Protein AF-W6NHI8-F1 (afdb_monomer_lite)

InterPro domains:
  IPR032412 Myosin VI, cargo binding domain [PF16521] (15-119)

Foldseek 3Di:
DDPDDPDDDQLQFDKWKFKDWAADPVLVVVVVPPPDDDPDPPPPDPVPSQTWMKMFIDGRFDTAWIWIGGVPDQIDIDGPPPRPVPDDPGTPVVVCLVVDPPGTDDPVVVVVVCVVSPHDPPPDDDD

Radius of gyration: 19.25 Å; chains: 1; bounding box: 73×41×30 Å

Structure (mmCIF, N/CA/C/O backbone):
data_AF-W6NHI8-F1
#
_entry.id   AF-W6NHI8-F1
#
loop_
_atom_site.group_PDB
_atom_site.id
_atom_site.type_symbol
_atom_site.label_atom_id
_atom_site.label_alt_id
_atom_site.label_comp_id
_atom_site.label_asym_id
_atom_site.label_entity_id
_atom_site.label_seq_id
_atom_site.pdbx_PDB_ins_code
_atom_site.Cartn_x
_atom_site.Cartn_y
_atom_site.Cartn_z
_atom_site.occupancy
_atom_site.B_iso_or_equiv
_atom_site.auth_seq_id
_atom_site.auth_comp_id
_atom_site.auth_asym_id
_atom_site.auth_atom_id
_atom_site.pdbx_PDB_model_num
ATOM 1 N N . ARG A 1 1 ? -39.853 -17.709 4.145 1.00 52.84 1 ARG A N 1
ATOM 2 C CA . ARG A 1 1 ? -38.557 -17.812 4.860 1.00 52.84 1 ARG A CA 1
ATOM 3 C C . ARG A 1 1 ? -37.609 -16.804 4.232 1.00 52.84 1 ARG A C 1
ATOM 5 O O . ARG A 1 1 ? -37.189 -17.019 3.105 1.00 52.84 1 ARG A O 1
ATOM 12 N N . THR A 1 2 ? -37.349 -15.688 4.899 1.00 46.34 2 THR A N 1
ATOM 13 C CA . TH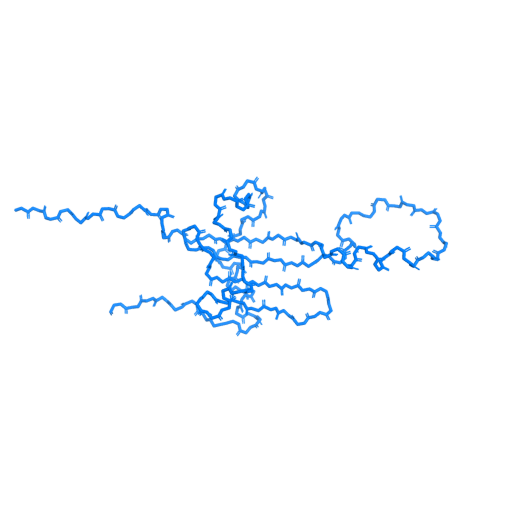R A 1 2 ? -36.357 -14.696 4.468 1.00 46.34 2 THR A CA 1
ATOM 14 C C . THR A 1 2 ? -34.973 -15.273 4.747 1.00 46.34 2 THR A C 1
ATOM 16 O O . THR A 1 2 ? -34.649 -15.566 5.895 1.00 46.34 2 THR A O 1
ATOM 19 N N . VAL A 1 3 ? -34.191 -15.521 3.698 1.00 54.41 3 VAL A N 1
ATOM 20 C CA . VAL A 1 3 ? -32.798 -15.957 3.830 1.00 54.41 3 VAL A CA 1
ATOM 21 C C . VAL A 1 3 ? -31.990 -14.726 4.214 1.00 54.41 3 VAL A C 1
ATOM 23 O O . VAL A 1 3 ? -31.757 -13.847 3.392 1.00 54.41 3 VAL A O 1
ATOM 26 N N . ILE A 1 4 ? -31.628 -14.627 5.489 1.00 59.12 4 ILE A N 1
ATOM 27 C CA . ILE A 1 4 ? -30.695 -13.609 5.962 1.00 59.12 4 ILE A CA 1
ATOM 28 C C . ILE A 1 4 ? -29.310 -14.085 5.524 1.00 59.12 4 ILE A C 1
ATOM 30 O O . ILE A 1 4 ? -28.830 -15.110 6.008 1.00 59.12 4 ILE A O 1
ATOM 34 N N . ALA A 1 5 ? -28.700 -13.386 4.566 1.00 61.75 5 ALA A N 1
ATOM 35 C CA . ALA A 1 5 ? -27.319 -13.647 4.184 1.00 61.75 5 ALA A CA 1
ATOM 36 C C . ALA A 1 5 ? -26.418 -13.512 5.428 1.00 61.75 5 ALA A C 1
ATOM 38 O O . ALA A 1 5 ? -26.651 -12.614 6.244 1.00 61.75 5 ALA A O 1
ATOM 39 N N . PRO A 1 6 ? -25.415 -14.387 5.616 1.00 62.16 6 PRO A N 1
ATOM 40 C CA . PRO A 1 6 ? -24.474 -14.230 6.713 1.00 62.16 6 PRO A CA 1
ATOM 41 C C . PRO A 1 6 ? -23.788 -12.868 6.572 1.00 62.16 6 PRO A C 1
ATOM 43 O O . PRO A 1 6 ? -23.154 -12.581 5.558 1.00 62.16 6 PRO A O 1
ATOM 46 N N . GLN A 1 7 ? -23.958 -12.015 7.581 1.00 67.19 7 GLN A N 1
ATOM 47 C CA . GLN A 1 7 ? -23.326 -10.701 7.632 1.00 67.19 7 GLN A CA 1
ATOM 48 C C . GLN A 1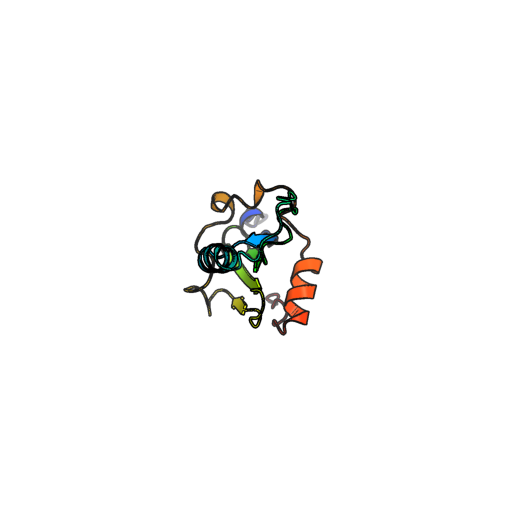 7 ? -21.813 -10.941 7.741 1.00 67.19 7 GLN A C 1
ATOM 50 O O . GLN A 1 7 ? -21.325 -11.357 8.794 1.00 67.19 7 GLN A O 1
ATOM 55 N N . VAL A 1 8 ? -21.061 -10.756 6.656 1.00 68.56 8 VAL A N 1
ATOM 56 C CA . VAL A 1 8 ? -19.597 -10.848 6.708 1.00 68.56 8 VAL A CA 1
ATOM 57 C C . VAL A 1 8 ? -19.102 -9.667 7.533 1.00 68.56 8 VAL A C 1
ATOM 59 O O . VAL A 1 8 ? -19.475 -8.528 7.259 1.00 68.56 8 VAL A O 1
ATOM 62 N N . ASN A 1 9 ? -18.288 -9.931 8.559 1.00 80.38 9 ASN A N 1
ATOM 63 C CA . ASN A 1 9 ? -17.713 -8.871 9.379 1.00 80.38 9 ASN A CA 1
ATOM 64 C C . ASN A 1 9 ? -16.948 -7.893 8.462 1.00 80.38 9 ASN A C 1
ATOM 66 O O . ASN A 1 9 ? -15.953 -8.306 7.859 1.00 80.38 9 ASN A O 1
ATOM 70 N N . PRO A 1 10 ? -17.367 -6.617 8.355 1.00 77.69 10 PRO A N 1
ATOM 71 C CA . PRO A 1 10 ? -16.768 -5.664 7.424 1.00 77.69 10 PRO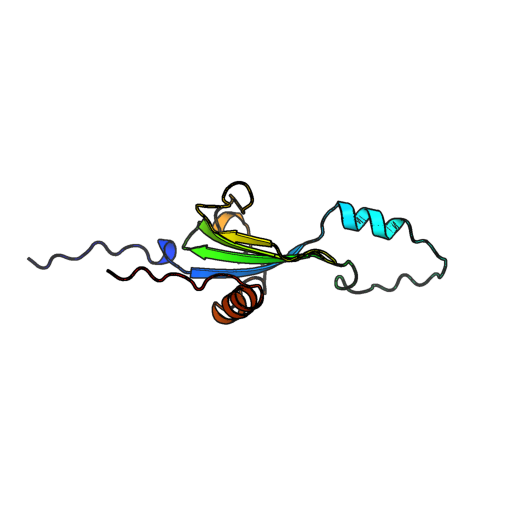 A CA 1
ATOM 72 C C . PRO A 1 10 ? -15.278 -5.436 7.698 1.00 77.69 10 PRO A C 1
ATOM 74 O O . PRO A 1 10 ? -14.535 -5.118 6.773 1.00 77.69 10 PRO A O 1
ATOM 77 N N . ALA A 1 11 ? -14.807 -5.680 8.927 1.00 81.69 11 ALA A N 1
ATOM 78 C CA . ALA A 1 11 ? -13.388 -5.604 9.266 1.00 81.69 11 ALA A CA 1
ATOM 79 C C . ALA A 1 11 ? -12.519 -6.608 8.484 1.00 81.69 11 ALA A C 1
ATOM 81 O O . ALA A 1 11 ? -11.320 -6.382 8.347 1.00 81.69 11 ALA A O 1
ATOM 82 N N . LEU A 1 12 ? -13.101 -7.695 7.963 1.00 84.56 12 LEU A N 1
ATOM 83 C CA . LEU A 1 12 ? -12.384 -8.695 7.164 1.00 84.56 12 LEU A CA 1
ATOM 84 C C . LEU A 1 12 ? -12.080 -8.218 5.739 1.00 84.56 12 LEU A C 1
ATOM 86 O O . LEU A 1 12 ? -11.185 -8.766 5.108 1.00 84.56 12 LEU A O 1
ATOM 90 N N . ILE A 1 13 ? -12.809 -7.213 5.247 1.00 86.56 13 ILE A N 1
ATOM 91 C CA . ILE A 1 13 ? -12.683 -6.678 3.879 1.00 86.56 13 ILE A CA 1
ATOM 92 C C . ILE A 1 13 ? -12.404 -5.169 3.862 1.00 86.56 13 ILE A C 1
ATOM 94 O O . ILE A 1 13 ? -12.526 -4.508 2.828 1.00 86.56 13 ILE A O 1
ATOM 98 N N . MET A 1 14 ? -12.086 -4.589 5.020 1.00 92.69 14 MET A N 1
ATOM 99 C CA . MET A 1 14 ? -11.876 -3.152 5.150 1.00 92.69 14 MET A CA 1
ATOM 100 C C . MET A 1 14 ? -10.557 -2.760 4.486 1.00 92.69 14 MET A C 1
ATOM 102 O O . MET A 1 14 ? -9.504 -3.268 4.867 1.00 92.69 14 MET A O 1
ATOM 106 N N . GLN A 1 15 ? -10.614 -1.850 3.512 1.00 95.56 15 GLN A N 1
ATOM 107 C CA . GLN A 1 15 ? -9.417 -1.331 2.849 1.00 95.56 15 GLN A CA 1
ATOM 108 C C . GLN A 1 15 ? -8.793 -0.237 3.716 1.00 95.56 15 GLN A C 1
ATOM 110 O O . GLN A 1 15 ? -9.473 0.727 4.077 1.00 95.56 15 GLN A O 1
ATOM 115 N N . ARG A 1 16 ? -7.514 -0.380 4.067 1.00 97.44 16 ARG A N 1
ATOM 116 C CA . ARG A 1 16 ? -6.785 0.596 4.892 1.00 97.44 16 ARG A CA 1
ATOM 117 C C . ARG A 1 16 ? -5.417 0.883 4.309 1.00 97.44 16 ARG A C 1
ATOM 119 O O . ARG A 1 16 ? -4.743 -0.023 3.823 1.00 97.44 16 ARG A O 1
ATOM 126 N N . TYR A 1 17 ? -5.001 2.139 4.387 1.00 98.44 17 TYR A N 1
ATOM 127 C CA . TYR A 1 17 ? -3.815 2.633 3.701 1.00 98.44 17 TYR A CA 1
ATOM 128 C C . TYR A 1 17 ? -2.904 3.339 4.692 1.00 98.44 17 TYR A C 1
ATOM 130 O O . TYR A 1 17 ? -3.366 4.124 5.516 1.00 98.44 17 TYR A O 1
ATOM 138 N N . PHE A 1 18 ? -1.606 3.067 4.620 1.00 98.44 18 PHE A N 1
ATOM 139 C CA . PHE A 1 18 ? -0.625 3.604 5.554 1.00 98.44 18 PHE A CA 1
ATOM 140 C C . PHE A 1 18 ? 0.609 4.133 4.833 1.00 98.44 18 PHE A C 1
ATOM 142 O O . PHE A 1 18 ? 0.982 3.626 3.776 1.00 98.44 18 PHE A O 1
ATOM 149 N N . LYS A 1 19 ? 1.265 5.120 5.444 1.00 97.50 19 LYS A N 1
ATOM 150 C CA . LYS A 1 19 ? 2.554 5.681 5.045 1.00 97.50 19 LYS A CA 1
ATOM 151 C C . LYS A 1 19 ? 3.441 5.876 6.268 1.00 97.50 19 LYS A C 1
ATOM 153 O O . LYS A 1 19 ? 3.063 6.581 7.204 1.00 97.50 19 LYS A O 1
ATOM 158 N N . VAL A 1 20 ? 4.651 5.323 6.251 1.00 94.81 20 VAL A N 1
ATOM 159 C CA . VAL A 1 20 ? 5.642 5.555 7.312 1.00 94.81 20 VAL A CA 1
ATOM 160 C C . VAL A 1 20 ? 7.051 5.747 6.747 1.00 94.81 20 VAL A C 1
ATOM 162 O O . VAL A 1 20 ? 7.432 5.056 5.803 1.00 94.81 20 VAL A O 1
ATOM 165 N N . PRO A 1 21 ? 7.854 6.663 7.316 1.00 92.38 21 PRO A N 1
ATOM 166 C CA . PRO A 1 21 ? 9.283 6.692 7.041 1.00 92.38 21 PRO A CA 1
ATOM 167 C C . PRO A 1 21 ? 9.978 5.512 7.735 1.00 92.38 21 PRO A C 1
ATOM 169 O O . PRO A 1 21 ? 9.569 5.107 8.829 1.00 92.38 21 PRO A O 1
ATOM 172 N N . PHE A 1 22 ? 11.051 5.003 7.135 1.00 84.31 22 PHE A N 1
ATO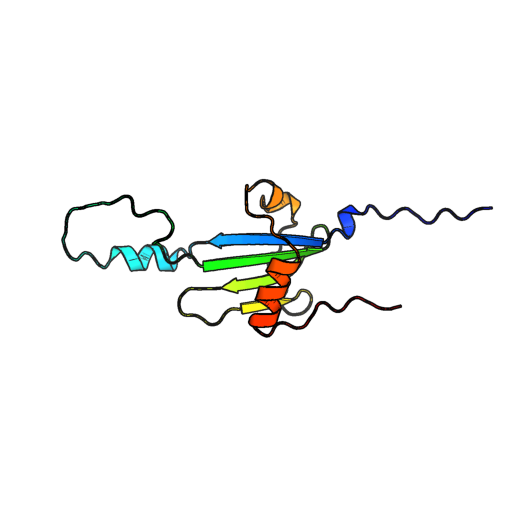M 173 C CA . PHE A 1 22 ? 11.945 4.016 7.739 1.00 84.31 22 PHE A CA 1
ATOM 174 C C . PHE A 1 22 ? 13.408 4.353 7.437 1.00 84.31 22 PHE A C 1
ATOM 176 O O . PHE A 1 22 ? 13.739 4.897 6.385 1.00 84.31 22 PHE A O 1
ATOM 183 N N . SER A 1 23 ? 14.303 3.995 8.350 1.00 75.19 23 SER A N 1
ATOM 184 C CA . SER A 1 23 ? 15.748 4.093 8.140 1.00 75.19 23 SER A CA 1
ATOM 185 C C . SER A 1 23 ? 16.287 2.697 7.854 1.00 75.19 23 SER A C 1
ATOM 187 O O . SER A 1 23 ? 15.995 1.765 8.605 1.00 75.19 23 SER A O 1
ATOM 189 N N . ARG A 1 24 ? 17.084 2.516 6.793 1.00 64.62 24 ARG A N 1
ATOM 190 C CA . ARG A 1 24 ? 17.859 1.276 6.666 1.00 64.62 24 ARG A CA 1
ATOM 191 C C . ARG A 1 24 ? 19.076 1.376 7.587 1.00 64.62 24 ARG A C 1
ATOM 193 O O . ARG A 1 24 ? 19.780 2.384 7.523 1.00 64.62 24 ARG A O 1
ATOM 200 N N . PRO A 1 25 ? 19.391 0.336 8.379 1.00 60.84 25 PRO A N 1
ATOM 201 C CA . PRO A 1 25 ? 20.594 0.327 9.210 1.00 60.84 25 PRO A CA 1
ATOM 202 C C . PRO A 1 25 ? 21.867 0.677 8.425 1.00 60.84 25 PRO A C 1
ATOM 204 O O . PRO A 1 25 ? 22.681 1.459 8.895 1.00 60.84 25 PRO A O 1
ATOM 207 N N . ALA A 1 26 ? 22.000 0.196 7.183 1.00 59.72 26 ALA A N 1
ATOM 208 C CA . ALA A 1 26 ? 23.141 0.498 6.313 1.00 59.72 26 ALA A CA 1
ATOM 209 C C . ALA A 1 26 ? 23.338 2.002 6.019 1.00 59.72 26 ALA A C 1
ATOM 211 O O . ALA A 1 26 ? 24.477 2.452 5.889 1.00 59.72 26 ALA A O 1
ATOM 212 N N . ASP A 1 27 ? 22.256 2.782 5.944 1.00 58.38 27 ASP A N 1
ATOM 213 C CA . ASP A 1 27 ? 22.321 4.224 5.671 1.00 58.38 27 ASP A CA 1
ATOM 214 C C . ASP A 1 27 ? 22.711 5.014 6.932 1.00 58.38 27 ASP A C 1
ATOM 216 O O . ASP A 1 27 ? 23.392 6.036 6.841 1.00 58.38 27 ASP A O 1
ATOM 220 N N . ILE A 1 28 ? 22.376 4.490 8.119 1.00 57.16 28 ILE A N 1
ATOM 221 C CA . ILE A 1 28 ? 22.786 5.058 9.413 1.00 57.16 28 ILE A CA 1
ATOM 222 C C . ILE A 1 28 ? 24.318 5.016 9.559 1.00 57.16 28 ILE A C 1
ATOM 224 O O . ILE A 1 28 ? 24.921 5.995 9.997 1.00 57.16 28 ILE A O 1
ATOM 228 N N . TYR A 1 29 ? 24.972 3.930 9.132 1.00 55.03 29 TYR A N 1
ATOM 229 C CA . TYR A 1 29 ? 26.432 3.788 9.249 1.00 55.03 29 TYR A CA 1
ATOM 230 C C . TYR A 1 29 ? 27.225 4.633 8.242 1.00 55.03 29 TYR A C 1
ATOM 232 O O . TYR A 1 29 ? 28.335 5.069 8.542 1.00 55.03 29 TYR A O 1
ATOM 240 N N . LYS A 1 30 ? 26.673 4.900 7.051 1.00 54.03 30 LYS A N 1
ATOM 241 C CA . LYS A 1 30 ? 27.364 5.669 5.999 1.00 54.03 30 LYS A CA 1
ATOM 242 C C . LYS A 1 30 ? 27.515 7.150 6.351 1.00 54.03 30 LYS A C 1
ATOM 244 O O . LYS A 1 30 ? 28.503 7.771 5.969 1.00 54.03 30 LYS A O 1
ATOM 249 N N . ASN A 1 31 ? 26.566 7.697 7.111 1.00 48.81 31 ASN A N 1
ATOM 250 C CA . ASN A 1 31 ? 26.554 9.110 7.486 1.00 48.81 31 ASN A CA 1
ATOM 251 C C . ASN A 1 31 ? 27.561 9.449 8.605 1.00 48.81 31 ASN A C 1
ATOM 253 O O . ASN A 1 31 ? 27.909 10.610 8.783 1.00 48.81 31 ASN A O 1
ATOM 257 N N . HIS A 1 32 ? 28.074 8.449 9.334 1.00 53.06 32 HIS A N 1
ATOM 258 C CA . HIS A 1 32 ? 29.031 8.667 10.427 1.00 53.06 32 HIS A CA 1
ATOM 259 C C . HIS A 1 32 ? 30.471 8.934 9.947 1.00 53.06 32 HIS A C 1
ATOM 261 O O . HIS A 1 32 ? 31.300 9.399 10.722 1.00 53.06 32 HIS A O 1
ATOM 267 N N . ASN A 1 33 ? 30.779 8.660 8.673 1.00 46.97 33 ASN A N 1
ATOM 268 C CA . ASN A 1 33 ? 32.142 8.744 8.134 1.00 46.97 33 ASN A CA 1
ATOM 269 C C . ASN A 1 33 ? 32.462 10.067 7.408 1.00 46.97 33 ASN A C 1
ATOM 271 O O . ASN A 1 33 ? 33.597 10.268 6.987 1.00 46.97 33 ASN A O 1
ATOM 275 N N . ASN A 1 34 ? 31.499 10.987 7.280 1.00 46.56 34 ASN A N 1
ATOM 276 C CA . ASN A 1 34 ? 31.729 12.345 6.769 1.00 46.56 34 ASN A CA 1
ATOM 277 C C . ASN A 1 34 ? 31.954 13.327 7.934 1.00 46.56 34 ASN A C 1
ATOM 279 O O . ASN A 1 34 ? 31.218 14.294 8.113 1.00 46.56 34 ASN A O 1
ATOM 283 N N . ASN A 1 35 ? 32.992 13.079 8.736 1.00 44.62 35 ASN A N 1
ATOM 284 C CA . ASN A 1 35 ? 33.526 14.073 9.665 1.00 44.62 35 ASN A CA 1
ATOM 285 C C . ASN A 1 35 ? 34.401 15.062 8.883 1.00 44.62 35 ASN A C 1
ATOM 287 O O . ASN A 1 35 ? 35.617 14.904 8.808 1.00 44.62 35 ASN A O 1
ATOM 291 N N . ASN A 1 36 ? 33.782 16.093 8.307 1.00 45.00 36 ASN A N 1
ATOM 292 C CA . ASN A 1 36 ? 34.483 17.347 8.057 1.00 45.00 36 ASN A CA 1
ATOM 293 C C . ASN A 1 36 ? 34.008 18.369 9.087 1.00 45.00 36 ASN A C 1
ATOM 295 O O . ASN A 1 36 ? 32.833 18.722 9.155 1.00 45.00 36 ASN A O 1
ATOM 299 N N . ASN A 1 37 ? 34.968 18.761 9.920 1.00 54.56 37 ASN A N 1
ATOM 300 C CA . ASN A 1 37 ? 34.866 19.660 11.056 1.00 54.56 37 ASN A CA 1
ATOM 301 C C . ASN A 1 37 ? 33.956 20.862 10.789 1.00 54.56 37 ASN A C 1
ATOM 303 O O . ASN A 1 37 ? 34.285 21.708 9.964 1.00 54.56 37 ASN A O 1
ATOM 307 N N . ASN A 1 38 ? 32.869 20.965 11.552 1.00 49.66 38 ASN A N 1
ATOM 308 C CA . ASN A 1 38 ? 32.443 22.210 12.182 1.00 49.66 38 ASN A CA 1
ATOM 309 C C . ASN A 1 38 ? 31.474 21.878 13.318 1.00 49.66 38 ASN A C 1
ATOM 311 O O . ASN A 1 38 ? 30.409 21.298 13.117 1.00 49.66 38 ASN A O 1
ATOM 315 N N . ASN A 1 39 ? 31.892 22.236 14.531 1.00 53.84 39 ASN A N 1
ATOM 316 C CA . ASN A 1 39 ? 31.155 22.046 15.770 1.00 53.84 39 ASN A CA 1
ATOM 317 C C . ASN A 1 39 ? 29.907 22.929 15.774 1.00 53.84 39 ASN A C 1
ATOM 319 O O . ASN A 1 39 ? 29.925 24.051 16.267 1.00 53.84 39 ASN A O 1
ATOM 323 N N . ASN A 1 40 ? 28.821 22.408 15.223 1.00 45.94 40 ASN A N 1
ATOM 324 C CA . ASN A 1 40 ? 27.480 22.792 15.613 1.00 45.94 40 ASN A CA 1
ATOM 325 C C . ASN A 1 40 ? 26.601 21.563 15.400 1.00 45.94 40 ASN A C 1
ATOM 327 O O . ASN A 1 40 ? 26.089 21.323 14.308 1.00 45.94 40 ASN A O 1
ATOM 331 N N . CYS A 1 41 ? 26.465 20.754 16.453 1.00 46.41 41 CYS A N 1
ATOM 332 C CA . CYS A 1 41 ? 25.436 19.724 16.529 1.00 46.41 41 CYS A CA 1
ATOM 333 C C . CYS A 1 41 ? 24.086 20.443 16.630 1.00 46.41 41 CYS A C 1
ATOM 335 O O . CYS A 1 41 ? 23.488 20.565 17.699 1.00 46.41 41 CYS A O 1
ATOM 337 N N . LEU A 1 42 ? 23.633 20.996 15.503 1.00 40.09 42 LEU A N 1
ATOM 338 C CA . LEU A 1 42 ? 22.226 21.260 15.324 1.00 40.09 42 LEU A CA 1
ATOM 339 C C . LEU A 1 42 ? 21.563 19.888 15.392 1.00 40.09 42 LEU A C 1
ATOM 341 O O . LEU A 1 42 ? 21.843 19.002 14.587 1.00 40.09 42 LEU A O 1
ATOM 345 N N . ILE A 1 43 ? 20.677 19.744 16.367 1.00 47.84 43 ILE A N 1
ATOM 346 C CA . ILE A 1 43 ? 19.355 19.132 16.231 1.00 47.84 43 ILE A CA 1
ATOM 347 C C . ILE A 1 43 ? 18.774 19.404 14.831 1.00 47.84 43 ILE A C 1
ATOM 349 O O . ILE A 1 43 ? 17.857 20.201 14.651 1.00 47.84 43 ILE A O 1
ATOM 353 N N . THR A 1 44 ? 19.337 18.777 13.800 1.00 42.84 44 THR A N 1
ATOM 354 C CA . THR A 1 44 ? 18.705 18.718 12.495 1.00 42.84 44 THR A CA 1
ATOM 355 C C . THR A 1 44 ? 17.651 17.646 12.652 1.00 42.84 44 THR A C 1
ATOM 357 O O . THR A 1 44 ? 17.943 16.462 12.798 1.00 42.84 44 THR A O 1
ATOM 360 N N . ASP A 1 45 ? 16.430 18.137 12.820 1.00 42.59 45 ASP A N 1
ATOM 361 C CA . ASP A 1 45 ? 15.162 17.467 12.604 1.00 42.59 45 ASP A CA 1
ATOM 362 C C . ASP A 1 45 ? 15.330 16.131 11.859 1.00 42.59 45 ASP A C 1
ATOM 364 O O . ASP A 1 45 ? 15.979 16.099 10.814 1.00 42.59 45 ASP A O 1
ATOM 368 N N . SER A 1 46 ? 14.720 15.049 12.356 1.00 48.03 46 SER A N 1
ATOM 369 C CA . SER A 1 46 ? 14.732 13.660 11.836 1.00 48.03 46 SER A CA 1
ATOM 370 C C . SER A 1 46 ? 14.448 13.489 10.320 1.00 48.03 46 SER A C 1
ATOM 372 O O . SER A 1 46 ? 14.367 12.367 9.817 1.00 48.03 46 SER A O 1
ATOM 374 N N . ARG A 1 47 ? 14.266 14.593 9.599 1.00 46.22 47 ARG A N 1
ATOM 375 C CA . ARG A 1 47 ? 14.103 14.783 8.162 1.00 46.22 47 ARG A CA 1
ATOM 376 C C . ARG A 1 47 ? 15.420 14.743 7.363 1.00 46.22 47 ARG A C 1
ATOM 378 O O . ARG A 1 47 ? 15.341 14.621 6.146 1.00 46.22 47 ARG A O 1
ATOM 385 N N . THR A 1 48 ? 16.601 14.861 7.986 1.00 44.47 48 THR A N 1
ATOM 386 C CA . THR A 1 48 ? 17.902 14.927 7.267 1.00 44.47 48 THR A CA 1
ATOM 387 C C . THR A 1 48 ? 18.653 13.598 7.160 1.00 44.47 48 THR A C 1
ATOM 389 O O . THR A 1 48 ? 19.508 13.454 6.286 1.00 44.47 48 THR A O 1
ATOM 392 N N . VAL A 1 49 ? 18.309 12.587 7.967 1.00 53.44 49 VAL A N 1
ATOM 393 C CA . VAL A 1 49 ? 18.624 11.197 7.609 1.00 53.44 49 VAL A CA 1
ATOM 394 C C . VAL A 1 49 ? 17.704 10.872 6.441 1.00 53.44 49 VAL A C 1
ATOM 396 O O . VAL A 1 49 ? 16.487 10.959 6.595 1.00 53.44 49 VAL A O 1
ATOM 399 N N . GLN A 1 50 ? 18.266 10.588 5.263 1.00 59.19 50 GLN A N 1
ATOM 400 C CA . GLN A 1 50 ? 17.509 10.212 4.069 1.00 59.19 50 GLN A CA 1
ATOM 401 C C . GLN A 1 50 ? 16.745 8.910 4.353 1.00 59.19 50 GLN A C 1
ATOM 403 O O . GLN A 1 50 ? 17.211 7.808 4.082 1.00 59.19 50 GLN A O 1
ATOM 408 N N . ASN A 1 51 ? 15.585 9.039 4.983 1.00 73.62 51 ASN A N 1
ATOM 409 C CA . ASN A 1 51 ? 14.745 7.923 5.358 1.00 73.62 51 ASN A CA 1
ATOM 410 C C . ASN A 1 51 ? 13.994 7.469 4.110 1.00 73.62 51 ASN A C 1
ATOM 412 O O . ASN A 1 51 ? 13.450 8.287 3.363 1.00 73.62 51 ASN A O 1
ATOM 416 N N . GLY A 1 52 ? 13.969 6.159 3.886 1.00 88.69 52 GLY A N 1
ATOM 417 C CA . GLY A 1 52 ? 13.059 5.575 2.919 1.00 88.69 52 GLY A CA 1
ATOM 418 C C . GLY A 1 52 ? 11.611 5.806 3.343 1.00 88.69 52 GLY A C 1
ATOM 419 O O . GLY A 1 52 ? 11.317 6.094 4.507 1.00 88.69 52 GLY A O 1
ATOM 420 N N . LEU A 1 53 ? 10.699 5.692 2.388 1.00 94.12 53 LEU A N 1
ATOM 421 C CA . LEU A 1 53 ? 9.275 5.881 2.607 1.00 94.12 53 LEU A CA 1
ATOM 422 C C . LEU A 1 53 ? 8.534 4.620 2.189 1.00 94.12 53 LEU A C 1
ATOM 424 O O . LEU A 1 53 ? 8.733 4.107 1.090 1.00 94.12 53 LEU A O 1
ATOM 428 N N . TRP A 1 54 ? 7.712 4.107 3.093 1.00 96.31 54 TRP A N 1
ATOM 429 C CA . TRP A 1 54 ? 6.974 2.869 2.907 1.00 96.31 54 TRP A CA 1
ATOM 430 C C . TRP A 1 54 ? 5.484 3.161 2.887 1.00 96.31 54 TRP A C 1
ATOM 432 O O . TRP A 1 54 ? 4.981 3.837 3.790 1.00 96.31 54 TRP A O 1
ATOM 442 N N . TYR A 1 55 ? 4.796 2.656 1.868 1.00 98.19 55 TYR A N 1
ATOM 443 C CA . TYR A 1 55 ? 3.344 2.709 1.761 1.00 98.19 55 TYR A CA 1
ATOM 444 C C . TYR A 1 55 ? 2.795 1.295 1.775 1.00 98.19 55 TYR A C 1
ATOM 446 O O . TYR A 1 55 ? 3.345 0.415 1.115 1.00 98.19 55 TYR A O 1
ATOM 454 N N . ALA A 1 56 ? 1.674 1.097 2.457 1.00 98.19 56 ALA A N 1
ATOM 455 C CA . ALA A 1 56 ? 1.007 -0.193 2.501 1.00 98.19 56 ALA A CA 1
ATOM 456 C C . ALA A 1 56 ? -0.498 -0.051 2.371 1.00 98.19 56 ALA A C 1
ATOM 458 O O . ALA A 1 56 ? -1.113 0.821 2.981 1.00 98.19 56 ALA A O 1
ATOM 459 N N . HIS A 1 57 ? -1.069 -0.955 1.594 1.00 97.94 57 HIS A N 1
ATOM 460 C CA . HIS A 1 57 ? -2.495 -1.137 1.423 1.00 97.94 57 HIS A CA 1
ATOM 461 C C . HIS A 1 57 ? -2.876 -2.506 1.984 1.00 97.94 57 HIS A C 1
ATOM 463 O O . HIS A 1 57 ? -2.407 -3.529 1.482 1.00 97.94 57 HIS A O 1
ATOM 469 N N . PHE A 1 58 ? -3.731 -2.512 3.002 1.00 97.69 58 PHE A N 1
ATOM 470 C CA . PHE A 1 58 ? -4.279 -3.707 3.630 1.00 97.69 58 PHE A CA 1
ATOM 471 C C . PHE A 1 58 ? -5.725 -3.933 3.195 1.00 97.69 58 PHE A C 1
ATOM 473 O O . PHE A 1 58 ? -6.522 -2.995 3.182 1.00 97.69 58 PHE A O 1
ATOM 480 N N . ASN A 1 59 ? -6.055 -5.192 2.918 1.00 95.38 59 ASN A N 1
ATOM 481 C CA . ASN A 1 59 ? -7.417 -5.687 2.768 1.00 95.38 59 ASN A CA 1
ATOM 482 C C . ASN A 1 59 ? -7.750 -6.534 4.005 1.00 95.38 59 ASN A C 1
ATOM 484 O O . ASN A 1 59 ? -7.267 -7.659 4.163 1.00 95.38 59 ASN A O 1
ATOM 488 N N . GLY A 1 60 ? -8.510 -5.957 4.935 1.00 95.25 60 GLY A N 1
ATOM 489 C CA . GLY A 1 60 ? -8.700 -6.535 6.260 1.00 95.25 60 GLY A CA 1
ATOM 490 C C . GLY A 1 60 ? -7.387 -6.560 7.045 1.00 95.25 60 GLY A C 1
ATOM 491 O O . GLY A 1 60 ? -6.813 -5.511 7.337 1.00 95.25 60 GLY A O 1
ATOM 492 N N . GLN A 1 61 ? -6.918 -7.756 7.409 1.00 95.94 61 GLN A N 1
ATOM 493 C CA . GLN A 1 61 ? -5.674 -7.928 8.171 1.00 95.94 61 GLN A CA 1
ATOM 494 C C . GLN A 1 61 ? -4.431 -8.088 7.297 1.00 95.94 61 GLN A C 1
ATOM 496 O O . GLN A 1 61 ? -3.327 -7.948 7.810 1.00 95.94 61 GLN A O 1
ATOM 501 N N . TRP A 1 62 ? -4.581 -8.358 6.002 1.00 95.81 62 TRP A N 1
ATOM 502 C CA . TRP A 1 62 ? -3.465 -8.782 5.158 1.00 95.81 62 TRP A CA 1
ATOM 503 C C . TRP A 1 62 ? -3.070 -7.707 4.162 1.00 95.81 62 TRP A C 1
ATOM 505 O O . TRP A 1 62 ? -3.918 -6.979 3.638 1.00 95.81 62 TRP A O 1
ATOM 515 N N . ILE A 1 63 ? -1.768 -7.598 3.912 1.00 96.75 63 ILE A N 1
ATOM 516 C CA . ILE A 1 63 ? -1.251 -6.655 2.933 1.00 96.75 63 ILE A CA 1
ATOM 517 C C . ILE A 1 63 ? -1.624 -7.119 1.523 1.00 96.75 63 ILE A C 1
ATOM 519 O O . ILE A 1 63 ? -1.551 -8.298 1.194 1.00 96.75 63 ILE A O 1
ATOM 523 N N . GLN A 1 64 ? -2.041 -6.178 0.686 1.00 96.88 64 GLN A N 1
ATOM 524 C CA . GLN A 1 64 ? -2.452 -6.434 -0.690 1.00 96.88 64 GLN A CA 1
ATOM 525 C C . GLN A 1 64 ? -1.514 -5.753 -1.689 1.00 96.88 64 GLN A C 1
ATOM 527 O O . GLN A 1 64 ? -1.252 -6.304 -2.760 1.00 96.88 64 GLN A O 1
ATOM 532 N N . ARG A 1 65 ? -1.027 -4.547 -1.360 1.00 97.75 65 ARG A N 1
ATOM 533 C CA . ARG A 1 65 ? -0.053 -3.787 -2.162 1.00 97.75 65 ARG A CA 1
ATOM 534 C C . ARG A 1 65 ? 0.906 -3.026 -1.252 1.00 97.75 65 ARG A C 1
ATOM 536 O O . ARG A 1 65 ? 0.504 -2.560 -0.185 1.00 97.75 65 ARG A O 1
ATOM 543 N N . GLN A 1 66 ? 2.145 -2.865 -1.697 1.00 97.62 66 GLN A N 1
ATOM 544 C CA . GLN A 1 66 ? 3.202 -2.168 -0.966 1.00 97.62 66 GLN A CA 1
ATOM 545 C C . GLN A 1 66 ? 4.063 -1.340 -1.920 1.00 97.62 66 GLN A C 1
ATOM 547 O O . GLN A 1 66 ? 4.324 -1.758 -3.048 1.00 97.62 66 GLN A O 1
ATOM 552 N N . ILE A 1 67 ? 4.512 -0.174 -1.454 1.00 98.00 67 ILE A N 1
ATOM 553 C CA . ILE A 1 67 ? 5.491 0.667 -2.148 1.00 98.00 67 ILE A CA 1
ATOM 554 C C . ILE A 1 67 ? 6.674 0.885 -1.215 1.00 98.00 67 ILE A C 1
ATOM 556 O O . ILE A 1 67 ? 6.498 1.389 -0.104 1.00 98.00 67 ILE A O 1
ATOM 560 N N . GLU A 1 68 ? 7.878 0.572 -1.683 1.00 95.69 68 GLU A N 1
ATOM 561 C CA . GLU A 1 68 ? 9.117 0.948 -1.008 1.00 95.69 68 GLU A CA 1
ATOM 562 C C . GLU A 1 68 ? 9.859 1.996 -1.824 1.00 95.69 68 GLU A C 1
ATOM 564 O O . GLU A 1 68 ? 10.303 1.746 -2.944 1.00 95.69 68 GLU A O 1
ATOM 569 N N . MET A 1 69 ? 10.029 3.180 -1.252 1.00 93.62 69 MET A N 1
ATOM 570 C CA . MET A 1 69 ? 10.890 4.208 -1.812 1.00 93.62 69 MET A CA 1
ATOM 571 C C . MET A 1 69 ? 12.156 4.302 -0.982 1.00 93.62 69 MET A C 1
ATOM 573 O O . MET A 1 69 ? 12.109 4.541 0.224 1.00 93.62 69 MET A O 1
ATOM 577 N N . HIS A 1 70 ? 13.297 4.144 -1.643 1.00 89.12 70 HIS A N 1
ATOM 578 C CA . HIS A 1 70 ? 14.595 4.390 -1.037 1.00 89.12 70 HIS A CA 1
ATOM 579 C C . HIS A 1 70 ? 15.237 5.618 -1.674 1.00 89.12 70 HIS A C 1
ATOM 581 O O . HIS A 1 70 ? 15.077 5.835 -2.877 1.00 89.12 70 HIS A O 1
ATOM 587 N N . PRO A 1 71 ? 16.023 6.382 -0.905 1.00 84.75 71 PRO A N 1
AT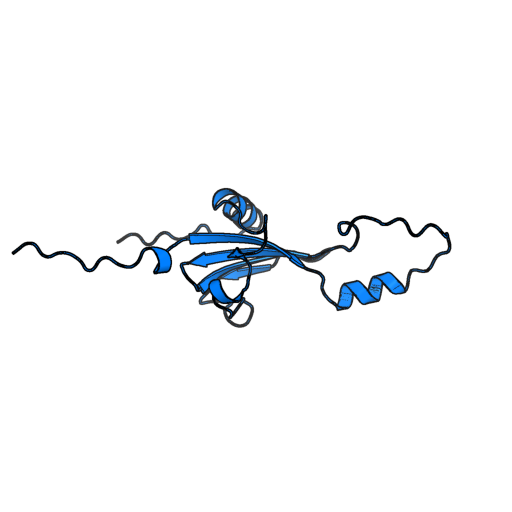OM 588 C CA . PRO A 1 71 ? 16.860 7.422 -1.476 1.00 84.75 71 PRO A CA 1
ATOM 589 C C . PRO A 1 71 ? 17.758 6.829 -2.561 1.00 84.75 71 PRO A C 1
ATOM 591 O O . PRO A 1 71 ? 18.416 5.808 -2.349 1.00 84.75 71 PRO A O 1
ATOM 594 N N . ASN A 1 72 ? 17.795 7.481 -3.722 1.00 81.19 72 ASN A N 1
ATOM 595 C CA . ASN A 1 72 ? 18.676 7.125 -4.837 1.00 81.19 72 ASN A CA 1
ATOM 596 C C . ASN A 1 72 ? 18.447 5.718 -5.426 1.00 81.19 72 ASN A C 1
ATOM 598 O O . ASN A 1 72 ? 19.339 5.183 -6.085 1.00 81.19 72 ASN A O 1
ATOM 602 N N . LYS A 1 73 ? 17.278 5.104 -5.204 1.00 88.31 73 LYS A N 1
ATOM 603 C CA . LYS A 1 73 ? 16.886 3.863 -5.887 1.00 88.31 73 LYS A CA 1
ATOM 604 C C . LYS A 1 73 ? 15.537 4.025 -6.560 1.00 88.31 73 LYS A C 1
ATOM 606 O O . LYS A 1 73 ? 14.715 4.837 -6.142 1.00 88.31 73 LYS A O 1
ATOM 611 N N . THR A 1 74 ? 15.304 3.198 -7.569 1.00 91.62 74 THR A N 1
ATOM 612 C CA . THR A 1 74 ? 13.983 3.063 -8.173 1.00 91.62 74 THR A CA 1
ATOM 613 C C . THR A 1 74 ? 12.987 2.569 -7.119 1.00 91.62 74 THR A C 1
ATOM 615 O O . THR A 1 74 ? 13.314 1.628 -6.387 1.00 91.62 74 THR A O 1
ATOM 618 N N . PRO A 1 75 ? 11.796 3.183 -7.021 1.00 95.31 75 PRO A N 1
ATOM 619 C CA . PRO A 1 75 ? 10.721 2.687 -6.175 1.00 95.31 75 PRO A CA 1
ATOM 620 C C . PRO A 1 75 ? 10.357 1.240 -6.506 1.00 95.31 75 PRO A C 1
ATOM 622 O O . PRO A 1 75 ? 10.338 0.847 -7.673 1.00 95.31 75 PRO A O 1
ATOM 625 N N . VAL A 1 76 ? 10.055 0.459 -5.476 1.00 96.56 76 VAL A N 1
ATOM 626 C CA . VAL A 1 76 ? 9.653 -0.942 -5.606 1.00 96.56 76 VAL A CA 1
ATOM 627 C C . VAL A 1 76 ? 8.159 -1.037 -5.343 1.00 96.56 76 VAL A C 1
ATOM 629 O O . VAL A 1 76 ? 7.689 -0.602 -4.294 1.00 96.56 76 VAL A O 1
ATOM 632 N N . LEU A 1 77 ? 7.418 -1.582 -6.303 1.00 97.69 77 LEU A N 1
ATOM 633 C CA . LEU A 1 77 ? 5.983 -1.827 -6.200 1.00 97.69 77 LEU A CA 1
ATOM 634 C C . LEU A 1 77 ? 5.774 -3.332 -6.079 1.00 97.69 77 LEU A C 1
ATOM 636 O O . LEU A 1 77 ? 6.246 -4.082 -6.931 1.00 97.69 77 LEU A O 1
ATOM 640 N N . LEU A 1 78 ? 5.077 -3.751 -5.028 1.00 97.12 78 LEU A N 1
ATOM 641 C CA . LEU A 1 78 ? 4.864 -5.157 -4.696 1.00 97.12 78 LEU A CA 1
ATOM 642 C C . LEU A 1 78 ? 3.367 -5.431 -4.556 1.00 97.12 78 LEU A C 1
ATOM 644 O O . LEU A 1 78 ? 2.633 -4.616 -3.977 1.00 97.12 78 LEU A O 1
ATOM 648 N N . VAL A 1 79 ? 2.913 -6.565 -5.084 1.00 96.69 79 VAL A N 1
ATOM 649 C CA . VAL A 1 79 ? 1.514 -7.006 -5.024 1.00 96.69 79 VAL A CA 1
ATOM 650 C C . VAL A 1 79 ? 1.405 -8.417 -4.454 1.00 96.69 79 VAL A C 1
ATOM 652 O O . VAL A 1 79 ? 2.182 -9.309 -4.803 1.00 96.69 79 VAL A O 1
ATOM 655 N N . ALA A 1 80 ? 0.403 -8.628 -3.600 1.00 95.00 80 ALA A N 1
ATOM 656 C CA . ALA A 1 80 ? 0.168 -9.940 -3.008 1.00 95.00 80 ALA A CA 1
ATOM 657 C C . ALA A 1 80 ? -0.172 -10.989 -4.082 1.00 95.00 80 ALA A C 1
ATOM 659 O O . ALA A 1 80 ? -0.757 -10.671 -5.125 1.00 95.00 80 ALA A O 1
ATOM 660 N N . GLY A 1 81 ? 0.219 -12.236 -3.834 1.00 93.31 81 GLY A N 1
ATOM 661 C CA . GLY A 1 81 ? 0.145 -13.366 -4.762 1.00 93.31 81 GLY A CA 1
ATOM 662 C C . GLY A 1 81 ? 1.317 -13.453 -5.745 1.00 93.31 81 GLY A C 1
ATOM 663 O O . GLY A 1 81 ? 1.625 -14.540 -6.229 1.00 93.31 81 GLY A O 1
ATOM 664 N N . ARG A 1 82 ? 1.987 -12.332 -6.051 1.00 95.31 82 ARG A N 1
ATOM 665 C CA . ARG A 1 82 ? 3.172 -12.300 -6.926 1.00 95.31 82 ARG A CA 1
ATOM 666 C C . ARG A 1 82 ? 4.457 -12.101 -6.132 1.00 95.31 82 ARG A C 1
ATOM 668 O O . ARG A 1 82 ? 5.451 -12.767 -6.406 1.00 95.31 82 ARG A O 1
ATOM 675 N N . ASP A 1 83 ? 4.431 -11.176 -5.179 1.00 96.69 83 ASP A N 1
ATOM 676 C CA . ASP A 1 83 ? 5.625 -10.682 -4.498 1.00 96.69 83 ASP A CA 1
ATOM 677 C C . ASP A 1 83 ? 5.642 -11.031 -2.998 1.00 96.69 83 ASP A C 1
ATOM 679 O O . ASP A 1 83 ? 6.397 -10.423 -2.245 1.00 96.69 83 ASP A O 1
ATOM 683 N N . ASP A 1 84 ? 4.844 -12.015 -2.563 1.00 93.31 84 ASP A N 1
ATOM 684 C CA . ASP A 1 84 ? 4.586 -12.328 -1.144 1.00 93.31 84 ASP A CA 1
ATOM 685 C C . ASP A 1 84 ? 5.865 -12.479 -0.304 1.00 93.31 84 ASP A C 1
ATOM 687 O O . ASP A 1 84 ? 5.954 -11.907 0.777 1.00 93.31 84 ASP A O 1
ATOM 691 N N . LEU A 1 85 ? 6.893 -13.154 -0.837 1.00 94.62 85 LEU A N 1
ATOM 692 C CA . LEU A 1 85 ? 8.190 -13.355 -0.164 1.00 94.62 85 LEU A CA 1
ATOM 693 C C . LEU A 1 85 ? 8.973 -12.054 0.107 1.00 94.62 85 LEU A C 1
ATOM 695 O O . LEU A 1 85 ? 9.972 -12.072 0.822 1.00 94.62 85 LEU A O 1
ATOM 699 N N . HIS A 1 86 ? 8.566 -10.939 -0.497 1.00 93.06 86 HIS A N 1
ATOM 700 C CA . HIS A 1 86 ? 9.202 -9.628 -0.361 1.00 93.06 86 HIS A CA 1
ATOM 701 C C . HIS A 1 86 ? 8.293 -8.600 0.334 1.00 93.06 86 HIS A C 1
ATOM 703 O O . HIS A 1 86 ? 8.677 -7.436 0.462 1.00 93.06 86 HIS A O 1
ATOM 709 N N . MET A 1 87 ? 7.088 -8.992 0.754 1.00 94.38 87 MET A N 1
ATOM 710 C CA . MET A 1 87 ? 6.096 -8.107 1.367 1.00 94.38 87 MET A CA 1
ATOM 711 C C . MET A 1 87 ? 6.019 -8.296 2.886 1.00 94.38 87 MET A C 1
ATOM 713 O O . MET A 1 87 ? 6.618 -9.197 3.466 1.00 94.38 87 MET A O 1
ATOM 717 N N . CYS A 1 88 ? 5.284 -7.411 3.561 1.00 91.56 88 CYS A N 1
ATOM 718 C CA . CYS A 1 88 ? 5.019 -7.554 4.989 1.00 91.56 88 CYS A CA 1
ATOM 719 C C . CYS A 1 88 ? 4.152 -8.793 5.287 1.00 91.56 88 CYS A C 1
ATOM 721 O O . CYS A 1 88 ? 3.002 -8.864 4.867 1.00 91.56 88 CYS A O 1
ATOM 723 N N . GLU A 1 89 ? 4.680 -9.727 6.078 1.00 93.50 89 GLU A N 1
ATOM 724 C CA . GLU A 1 89 ? 3.975 -10.958 6.483 1.00 93.50 89 GLU A CA 1
ATOM 725 C C . GLU A 1 89 ? 3.133 -10.791 7.764 1.00 93.50 89 GLU A C 1
ATOM 727 O O . GLU A 1 89 ? 2.429 -11.707 8.189 1.00 93.50 89 GLU A O 1
ATOM 732 N N . ILE A 1 90 ? 3.211 -9.626 8.412 1.00 94.31 90 ILE A N 1
ATOM 733 C CA . ILE A 1 90 ? 2.589 -9.374 9.715 1.00 94.31 90 ILE A CA 1
ATOM 734 C C . ILE A 1 90 ? 1.165 -8.832 9.510 1.00 94.31 90 ILE A C 1
ATOM 736 O O . ILE A 1 90 ? 0.992 -7.858 8.769 1.00 94.31 90 ILE A O 1
ATOM 740 N N . PRO A 1 91 ? 0.142 -9.390 10.187 1.00 95.50 91 PRO A N 1
ATOM 741 C CA . PRO A 1 91 ? -1.220 -8.883 10.088 1.00 95.50 91 PRO A CA 1
ATOM 742 C C . PRO A 1 91 ? -1.343 -7.473 10.679 1.00 95.50 91 PRO A C 1
ATOM 744 O O . PRO A 1 91 ? -0.621 -7.095 11.607 1.00 95.50 91 PRO A O 1
ATOM 747 N N . LEU A 1 92 ? -2.268 -6.677 10.139 1.00 96.25 92 LEU A N 1
ATOM 748 C CA . LEU A 1 92 ? -2.383 -5.246 10.426 1.00 96.25 92 LEU A CA 1
ATOM 749 C C . LEU A 1 92 ? -2.460 -4.923 11.927 1.00 96.25 92 LEU A C 1
ATOM 751 O O . LEU A 1 92 ? -1.826 -3.968 12.386 1.00 96.25 92 LEU A O 1
ATOM 755 N N . ASP A 1 93 ? -3.218 -5.698 12.696 1.00 94.88 93 ASP A N 1
ATOM 756 C CA . ASP A 1 93 ? -3.365 -5.536 14.144 1.00 94.88 93 ASP A CA 1
ATOM 757 C C . ASP A 1 93 ? -2.053 -5.713 14.933 1.00 94.88 93 ASP A C 1
ATOM 759 O O . ASP A 1 93 ? -1.879 -5.076 15.978 1.00 94.88 93 ASP A O 1
ATOM 763 N N . GLN A 1 94 ? -1.107 -6.489 14.400 1.00 95.81 94 GLN A N 1
ATOM 764 C CA . GLN A 1 94 ? 0.215 -6.742 14.981 1.00 95.81 94 GLN A CA 1
ATOM 765 C C . GLN A 1 94 ? 1.304 -5.788 14.471 1.00 95.81 94 GLN A C 1
ATOM 767 O O . GLN A 1 94 ? 2.323 -5.617 15.137 1.00 95.81 94 GLN A O 1
ATOM 772 N N . THR A 1 95 ? 1.097 -5.103 13.341 1.00 94.50 95 THR A N 1
ATOM 773 C CA . THR A 1 95 ? 2.087 -4.141 12.800 1.00 94.50 95 THR A CA 1
ATOM 774 C C . THR A 1 95 ? 2.288 -2.892 13.670 1.00 94.50 95 THR A C 1
ATOM 776 O O . THR A 1 95 ? 3.279 -2.176 13.525 1.00 94.50 95 THR A O 1
ATOM 779 N N . GLY A 1 96 ? 1.310 -2.557 14.519 1.00 94.94 96 GLY A N 1
ATOM 780 C CA . GLY A 1 96 ? 1.276 -1.298 15.270 1.00 94.94 96 GLY A CA 1
ATOM 781 C C . GLY A 1 96 ? 0.952 -0.050 14.430 1.00 94.94 96 GLY A C 1
ATOM 782 O O . GLY A 1 96 ? 0.834 1.039 14.998 1.00 94.94 96 GLY A O 1
ATOM 783 N N . LEU A 1 97 ? 0.745 -0.177 13.111 1.00 95.81 97 LEU A N 1
ATOM 784 C CA . LEU A 1 97 ? 0.454 0.950 12.209 1.00 95.81 97 LEU A CA 1
ATOM 785 C C . LEU A 1 97 ? -0.800 1.720 12.630 1.00 95.81 97 LEU A C 1
ATOM 787 O O . LEU A 1 97 ? -0.818 2.948 12.618 1.00 95.81 97 LEU A O 1
ATOM 791 N N . THR A 1 98 ? -1.814 0.996 13.097 1.00 95.44 98 THR A N 1
ATOM 792 C CA . THR A 1 98 ? -3.097 1.544 13.564 1.00 95.44 98 THR A CA 1
ATOM 793 C C . THR A 1 98 ? -2.971 2.419 14.811 1.00 95.44 98 THR A C 1
ATOM 795 O O . THR A 1 98 ? -3.856 3.223 15.090 1.00 95.44 98 THR A O 1
ATOM 798 N N . ARG A 1 99 ? -1.875 2.280 15.568 1.00 95.56 99 ARG A N 1
ATOM 799 C CA . ARG A 1 99 ? -1.600 3.044 16.794 1.00 95.56 99 ARG A CA 1
ATOM 800 C C . ARG A 1 99 ? -0.667 4.231 16.540 1.00 95.56 99 ARG A C 1
ATOM 802 O O . ARG A 1 99 ? -0.514 5.087 17.410 1.00 95.56 99 ARG A O 1
ATOM 809 N N . LYS A 1 100 ? -0.033 4.300 15.365 1.00 93.62 100 LYS A N 1
ATOM 810 C CA . LYS A 1 100 ? 0.922 5.354 15.015 1.00 93.62 100 LYS A CA 1
ATOM 811 C C . LYS A 1 100 ? 0.183 6.558 14.430 1.00 93.62 100 LYS A C 1
ATOM 813 O O . LYS A 1 100 ? -0.319 6.520 13.309 1.00 93.62 100 LYS A O 1
ATOM 818 N N . LYS A 1 101 ? 0.139 7.657 15.188 1.00 93.25 101 LYS A N 1
ATOM 819 C CA . LYS A 1 101 ? -0.499 8.907 14.749 1.00 93.25 101 LYS A CA 1
ATOM 820 C C . LYS A 1 101 ? 0.107 9.388 13.424 1.00 93.25 101 LYS A C 1
ATOM 822 O O . LYS A 1 101 ? 1.324 9.513 13.311 1.00 93.25 101 LYS A O 1
ATOM 827 N N . GLY A 1 102 ? -0.754 9.672 12.447 1.00 93.06 102 GLY A N 1
ATOM 828 C CA . GLY A 1 102 ? -0.360 10.152 11.118 1.00 93.06 102 GLY A CA 1
ATOM 829 C C . GLY A 1 102 ? 0.178 9.076 10.169 1.00 93.06 102 GLY A C 1
ATOM 830 O O . GLY A 1 102 ? 0.657 9.431 9.097 1.00 93.06 102 GLY A O 1
ATOM 831 N N . ALA A 1 103 ? 0.131 7.792 10.548 1.00 96.81 103 ALA A N 1
ATOM 832 C CA . ALA A 1 103 ? 0.502 6.704 9.647 1.00 96.81 103 ALA A CA 1
ATOM 833 C C . ALA A 1 103 ? -0.615 6.363 8.657 1.00 96.81 103 ALA A C 1
ATOM 835 O O . ALA A 1 103 ? -0.317 6.068 7.509 1.00 96.81 103 ALA A O 1
ATOM 836 N N . GLU A 1 104 ? -1.878 6.377 9.085 1.00 98.00 104 GLU A N 1
ATOM 837 C CA . GLU A 1 104 ? -3.016 6.089 8.205 1.00 98.00 104 GLU A CA 1
ATOM 838 C C . GLU A 1 104 ? -3.261 7.260 7.242 1.00 98.00 104 GLU A C 1
ATOM 840 O O . GLU A 1 104 ? -3.279 8.420 7.660 1.00 98.00 104 GLU A O 1
ATOM 845 N N . ILE A 1 105 ? -3.414 6.943 5.958 1.00 98.38 105 ILE A N 1
ATOM 846 C CA . ILE A 1 105 ? -3.633 7.888 4.855 1.00 98.38 105 ILE A CA 1
ATOM 847 C C . ILE A 1 105 ? -4.906 7.517 4.090 1.00 98.38 105 ILE A C 1
ATOM 849 O O . ILE A 1 105 ? -5.478 6.443 4.282 1.00 98.38 105 ILE A O 1
ATOM 853 N N . LEU A 1 106 ? -5.351 8.402 3.201 1.00 98.12 106 LEU A N 1
ATOM 854 C CA . LEU A 1 106 ? -6.499 8.135 2.336 1.00 98.12 106 LEU A CA 1
ATOM 855 C C . LEU A 1 106 ? -6.145 7.164 1.198 1.00 98.12 106 LEU A C 1
ATOM 857 O O . LEU A 1 106 ? -5.013 7.140 0.712 1.00 98.12 106 LEU A O 1
ATOM 861 N N . GLU A 1 107 ? -7.150 6.431 0.705 1.00 97.12 107 GLU A N 1
ATOM 862 C CA . GLU A 1 107 ? -7.049 5.617 -0.521 1.00 97.12 107 GLU A CA 1
ATOM 863 C C . GLU A 1 107 ? -6.504 6.446 -1.688 1.00 97.12 107 GLU A C 1
ATOM 865 O O . GLU A 1 107 ? -5.573 6.034 -2.370 1.00 97.12 107 GLU A O 1
ATOM 870 N N . THR A 1 108 ? -7.034 7.655 -1.878 1.00 97.19 108 THR A N 1
ATOM 871 C CA . THR A 1 108 ? -6.644 8.548 -2.974 1.00 97.19 108 THR A CA 1
ATOM 872 C C . THR A 1 108 ? -5.175 8.956 -2.915 1.00 97.19 108 THR A C 1
ATOM 874 O O . THR A 1 108 ? -4.539 9.066 -3.962 1.00 97.19 108 THR A O 1
ATOM 877 N N . GLU A 1 109 ? -4.611 9.145 -1.719 1.00 97.75 109 GLU A N 1
ATOM 878 C CA . GLU A 1 109 ? -3.184 9.437 -1.552 1.00 97.75 109 GLU A CA 1
ATOM 879 C C . GLU A 1 109 ? -2.325 8.246 -1.979 1.00 97.75 109 GLU A C 1
ATOM 881 O O . GLU A 1 109 ? -1.345 8.423 -2.704 1.00 97.75 109 GLU A O 1
ATOM 886 N N . PHE A 1 110 ? -2.709 7.032 -1.570 1.00 98.12 110 PHE A N 1
ATOM 887 C CA . PHE A 1 110 ? -2.008 5.816 -1.972 1.00 98.12 110 PHE A CA 1
ATOM 888 C C . PHE A 1 110 ? -2.106 5.589 -3.484 1.00 98.12 110 PHE A C 1
ATOM 890 O O . PHE A 1 110 ? -1.079 5.411 -4.136 1.00 98.12 110 PHE A O 1
ATOM 897 N N . GLU A 1 111 ? -3.314 5.638 -4.054 1.00 97.50 111 GLU A N 1
ATOM 898 C CA . GLU A 1 111 ? -3.543 5.409 -5.486 1.00 97.50 111 GLU A CA 1
ATOM 899 C C . GLU A 1 111 ? -2.808 6.428 -6.356 1.00 97.50 111 GLU A C 1
ATOM 901 O O . GLU A 1 111 ? -2.231 6.059 -7.376 1.00 97.50 111 GLU A O 1
ATOM 906 N N . THR A 1 112 ? -2.771 7.698 -5.941 1.00 97.56 112 THR A N 1
ATOM 907 C CA . THR A 1 112 ? -2.033 8.739 -6.670 1.00 97.56 112 THR A CA 1
ATOM 908 C C . THR A 1 112 ? -0.557 8.370 -6.795 1.00 97.56 112 THR A C 1
ATOM 910 O O . THR A 1 112 ? 0.001 8.432 -7.889 1.00 97.56 112 THR A O 1
ATOM 913 N N . VAL A 1 113 ? 0.074 7.943 -5.696 1.00 97.50 113 VAL A N 1
ATOM 914 C CA . VAL A 1 113 ? 1.485 7.529 -5.699 1.00 97.50 113 VAL A CA 1
ATOM 915 C C . VAL A 1 113 ? 1.669 6.227 -6.479 1.00 97.50 113 VAL A C 1
ATOM 917 O O . VAL A 1 113 ? 2.568 6.135 -7.312 1.00 97.50 113 VAL A O 1
ATOM 920 N N . TRP A 1 114 ? 0.805 5.238 -6.254 1.00 97.75 114 TRP A N 1
ATOM 921 C CA . TRP A 1 114 ? 0.850 3.937 -6.920 1.00 97.75 114 TRP A CA 1
ATOM 922 C C . TRP A 1 114 ? 0.802 4.071 -8.447 1.00 97.75 114 TRP A C 1
ATOM 924 O O . TRP A 1 114 ? 1.678 3.556 -9.140 1.00 97.75 114 TRP A O 1
ATOM 934 N N . LEU A 1 115 ? -0.173 4.821 -8.967 1.00 97.12 115 LEU A N 1
ATOM 935 C CA . LEU A 1 115 ? -0.339 5.055 -10.402 1.00 97.12 115 LEU A CA 1
ATOM 936 C C . LEU A 1 115 ? 0.806 5.894 -10.977 1.00 97.12 115 LEU A C 1
ATOM 938 O O . LEU A 1 115 ? 1.303 5.589 -12.060 1.00 97.12 115 LEU A O 1
ATOM 942 N N . HIS A 1 116 ? 1.263 6.920 -10.251 1.00 97.25 116 HIS A N 1
ATOM 943 C CA . HIS A 1 116 ? 2.386 7.756 -10.685 1.00 97.25 116 HIS A CA 1
ATOM 944 C C . HIS A 1 116 ? 3.685 6.955 -10.855 1.00 97.25 116 HIS A C 1
ATOM 946 O O . HIS A 1 116 ? 4.484 7.251 -11.740 1.00 97.25 116 HIS A O 1
ATOM 952 N N . LEU A 1 117 ? 3.877 5.915 -10.042 1.00 96.44 117 LEU A N 1
ATOM 953 C CA . LEU A 1 117 ? 5.029 5.017 -10.112 1.00 96.44 117 LEU A CA 1
ATOM 954 C C . LEU A 1 117 ? 4.836 3.833 -11.080 1.00 96.44 117 LEU A C 1
ATOM 956 O O . LEU A 1 117 ? 5.672 2.932 -11.117 1.00 96.44 117 LEU A O 1
ATOM 960 N N . GLY A 1 118 ? 3.757 3.824 -11.871 1.00 96.19 118 GLY A N 1
ATOM 961 C CA . GLY A 1 118 ? 3.492 2.796 -12.883 1.00 96.19 118 GLY A CA 1
ATOM 962 C C . GLY A 1 118 ? 2.768 1.550 -12.365 1.00 96.19 118 GLY A C 1
ATOM 963 O O . GLY A 1 118 ? 2.737 0.528 -13.051 1.00 96.19 118 GLY A O 1
ATOM 964 N N . GLY A 1 119 ? 2.184 1.608 -11.168 1.00 95.00 119 GLY A N 1
ATOM 965 C CA . GLY A 1 119 ? 1.358 0.537 -10.623 1.00 95.00 119 GLY A CA 1
ATOM 966 C C . GLY A 1 119 ? 0.037 0.369 -11.377 1.00 95.00 119 GLY A C 1
ATOM 967 O O . GLY A 1 119 ? -0.569 1.337 -11.832 1.00 95.00 119 GLY A O 1
ATOM 968 N N . ALA A 1 120 ? -0.445 -0.871 -11.493 1.00 92.69 120 ALA A N 1
ATOM 969 C CA . ALA A 1 120 ? -1.729 -1.161 -12.132 1.00 92.69 120 ALA A CA 1
ATOM 970 C C . ALA A 1 120 ? -2.912 -0.782 -11.218 1.00 92.69 120 ALA A C 1
ATOM 972 O O . ALA A 1 120 ? -2.845 -1.045 -10.014 1.00 92.69 120 ALA A O 1
ATOM 973 N N . PRO A 1 121 ? -4.010 -0.210 -11.745 1.00 89.00 121 PRO A N 1
ATOM 974 C CA . PRO A 1 121 ? -5.165 0.156 -10.931 1.00 89.00 121 PRO A CA 1
ATOM 975 C C . PRO A 1 121 ? -5.750 -1.066 -10.224 1.00 89.00 121 PRO A C 1
ATOM 977 O O . PRO A 1 121 ? -5.712 -2.182 -10.749 1.00 89.00 121 PRO A O 1
ATOM 980 N N . MET A 1 122 ? -6.326 -0.852 -9.039 1.00 80.06 122 MET A N 1
ATOM 981 C CA . MET A 1 122 ? -6.922 -1.948 -8.286 1.00 80.06 122 MET A CA 1
ATOM 982 C C . MET A 1 122 ? -8.051 -2.589 -9.099 1.00 80.06 122 MET A C 1
ATOM 984 O O . MET A 1 122 ? -9.047 -1.944 -9.446 1.00 80.06 122 MET A O 1
ATOM 988 N N . GLN A 1 123 ? -7.892 -3.872 -9.411 1.00 71.38 123 GLN A N 1
ATOM 989 C CA . GLN A 1 123 ? -8.886 -4.615 -10.163 1.00 71.38 123 GLN A CA 1
ATOM 990 C C . GLN A 1 123 ? -10.044 -4.933 -9.218 1.00 71.38 123 GLN A C 1
ATOM 992 O O . GLN A 1 123 ? -10.011 -5.892 -8.451 1.00 71.38 123 GLN A O 1
ATOM 997 N N . LYS A 1 124 ? -11.070 -4.077 -9.225 1.00 67.38 124 LYS A N 1
ATOM 998 C CA . LYS A 1 124 ? -12.322 -4.380 -8.533 1.00 67.38 124 LYS A CA 1
ATOM 999 C C . LYS A 1 124 ? -12.928 -5.585 -9.234 1.00 67.38 124 LYS A C 1
ATOM 1001 O O . LYS A 1 124 ? -13.274 -5.487 -10.413 1.00 67.38 124 LYS A O 1
ATOM 1006 N N . TRP A 1 125 ? -13.007 -6.710 -8.525 1.00 61.00 125 TRP A N 1
ATOM 1007 C CA . TRP A 1 125 ? -13.702 -7.887 -9.025 1.00 61.00 125 TRP A CA 1
ATOM 1008 C C . TRP A 1 125 ? -15.111 -7.468 -9.455 1.00 61.00 125 TRP A C 1
ATOM 1010 O O . TRP A 1 125 ? -15.829 -6.813 -8.694 1.00 61.00 125 TRP A O 1
ATOM 1020 N N . ARG A 1 126 ? -15.462 -7.774 -10.704 1.00 49.22 126 ARG A N 1
ATOM 1021 C CA . ARG A 1 126 ? -16.810 -7.586 -11.236 1.00 49.22 126 ARG A CA 1
ATOM 1022 C C . ARG A 1 126 ? -17.419 -8.985 -11.392 1.00 49.22 126 ARG A C 1
ATOM 1024 O O . ARG A 1 126 ? -16.760 -9.794 -12.046 1.00 49.22 126 ARG A O 1
ATOM 1031 N N . PRO A 1 127 ? -18.574 -9.270 -10.761 1.00 53.62 127 PRO A N 1
ATOM 1032 C CA . PRO A 1 127 ? -19.286 -10.535 -10.936 1.00 53.62 127 PRO A CA 1
ATOM 1033 C C . PRO A 1 127 ? -19.670 -10.794 -12.390 1.00 53.62 127 PRO A C 1
ATOM 1035 O O . PRO A 1 127 ? -19.905 -9.802 -13.121 1.00 53.62 127 PRO A O 1
#

Secondary structure (DSSP, 8-state):
---------GGGS-EEEEEEEE--HHHHHHGGG------------TTSS--EEEEEEEETTEEEEEEEE-TTS--EEEETTTSGGGS--S-HHHHSGGGSTTTEE-HHHHHHHHHHTTPPPP-----

Sequence (127 aa):
RTVIAPQVNPALIMQRYFKVPFSRPADIYKNHNNNNNNNNCLITDSRTVQNGLWYAHFNGQWIQRQIEMHPNKTPVLLVAGRDDLHMCEIPLDQTGLTRKKGAEILETEFETVWLHLGGAPMQKWRP

Organism: Haemonchus contortus (NCBI:txid6289)

pLDDT: mean 81.05, std 1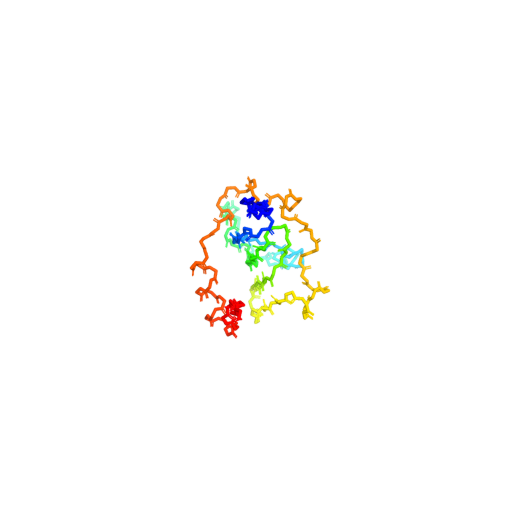9.66, range [40.09, 98.44]